Protein AF-A0A269TJ84-F1 (afdb_monomer)

pLDDT: mean 81.96, std 13.12, range [39.75, 96.56]

Nearest PDB structures (foldseek):
  8gqr-assembly1_A  TM=4.217E-01  e=1.498E+00  Duganella sp. ZLP-XI
  1f38-assembly1_A  TM=3.935E-01  e=2.055E+00  Methanothermobacter thermautotrophicus
  8gqr-assembly2_B  TM=4.357E-01  e=3.002E+00  Duganella sp. ZLP-XI
  8umr-assembly1_B  TM=4.639E-01  e=4.674E+00  synthetic construct

Structure (mmCIF, N/CA/C/O backbone):
data_AF-A0A269TJ84-F1
#
_entry.id   AF-A0A269TJ84-F1
#
loop_
_atom_site.group_PDB
_atom_site.id
_atom_site.type_symbol
_atom_site.label_atom_id
_atom_site.label_alt_id
_atom_site.label_comp_id
_atom_site.label_asym_id
_atom_site.label_entity_id
_atom_site.label_seq_id
_atom_site.pdbx_PDB_ins_code
_atom_site.Cartn_x
_atom_site.Cartn_y
_atom_site.Cartn_z
_atom_site.occupancy
_atom_site.B_iso_or_equiv
_atom_site.auth_seq_id
_atom_site.auth_comp_id
_atom_site.auth_asym_id
_atom_site.auth_atom_id
_atom_site.pdbx_PDB_model_num
ATOM 1 N N . MET A 1 1 ? -9.524 -5.076 -28.873 1.00 66.25 1 MET A N 1
ATOM 2 C CA . MET A 1 1 ? -8.870 -5.842 -27.785 1.00 66.25 1 MET A CA 1
ATOM 3 C C . MET A 1 1 ? -8.400 -4.887 -26.704 1.00 66.25 1 MET A C 1
ATOM 5 O O . MET A 1 1 ? -7.790 -3.879 -27.035 1.00 66.25 1 MET A O 1
ATOM 9 N N . GLN A 1 2 ? -8.659 -5.193 -25.434 1.00 81.56 2 GLN A N 1
ATOM 10 C CA . GLN A 1 2 ? -8.126 -4.417 -24.313 1.00 81.56 2 GLN A CA 1
ATOM 11 C C . GLN A 1 2 ? -6.775 -5.020 -23.906 1.00 81.56 2 GLN A C 1
ATOM 13 O O . GLN A 1 2 ? -6.696 -6.212 -23.607 1.00 81.56 2 GLN A O 1
ATOM 18 N N . LYS A 1 3 ? -5.694 -4.233 -23.970 1.00 90.25 3 LYS A N 1
ATOM 19 C CA . LYS A 1 3 ? -4.351 -4.732 -23.646 1.00 90.25 3 LYS A CA 1
ATOM 20 C C . LYS A 1 3 ? -4.229 -4.959 -22.141 1.00 90.25 3 LYS A C 1
ATOM 22 O O . LYS A 1 3 ? -4.554 -4.080 -21.343 1.00 90.25 3 LYS A O 1
ATOM 27 N N . LYS A 1 4 ? -3.734 -6.135 -21.766 1.00 93.06 4 LYS A N 1
ATOM 28 C CA . LYS A 1 4 ? -3.309 -6.435 -20.399 1.00 93.06 4 LYS A CA 1
ATOM 29 C C . LYS A 1 4 ? -1.880 -5.937 -20.203 1.00 93.06 4 LYS A C 1
ATOM 31 O O . LYS A 1 4 ? -1.056 -6.109 -21.099 1.00 93.06 4 LYS A O 1
ATOM 36 N N . PHE A 1 5 ? -1.591 -5.316 -19.068 1.00 94.69 5 PHE A N 1
ATOM 37 C CA . PHE A 1 5 ? -0.283 -4.736 -18.787 1.00 94.69 5 PHE A CA 1
ATOM 38 C C . PHE A 1 5 ? 0.139 -4.940 -17.335 1.00 94.69 5 PHE A C 1
ATOM 40 O O . PHE A 1 5 ? -0.681 -5.078 -16.427 1.00 94.69 5 PHE A O 1
ATOM 47 N N . LEU A 1 6 ? 1.449 -4.892 -17.131 1.00 93.38 6 LEU A N 1
ATOM 48 C CA . LEU A 1 6 ? 2.102 -4.840 -15.835 1.00 93.38 6 LEU A CA 1
ATOM 49 C C . LEU A 1 6 ? 3.241 -3.829 -15.958 1.00 93.38 6 LEU A C 1
ATOM 51 O O . LEU A 1 6 ? 4.168 -4.040 -16.735 1.00 93.38 6 LEU A O 1
ATOM 55 N N . ILE A 1 7 ? 3.135 -2.714 -15.243 1.00 94.00 7 ILE A N 1
ATOM 56 C CA . ILE A 1 7 ? 4.096 -1.611 -15.310 1.00 94.00 7 ILE A CA 1
ATOM 57 C C . ILE A 1 7 ? 4.604 -1.260 -13.915 1.00 94.00 7 ILE A C 1
ATOM 59 O O . ILE A 1 7 ? 3.950 -1.526 -12.906 1.00 94.00 7 ILE A O 1
ATOM 63 N N . ILE A 1 8 ? 5.782 -0.650 -13.869 1.00 93.50 8 ILE A N 1
ATOM 64 C CA . ILE A 1 8 ? 6.413 -0.176 -12.640 1.00 93.50 8 ILE A CA 1
ATOM 65 C C . ILE A 1 8 ? 6.163 1.321 -12.537 1.00 93.50 8 ILE A C 1
ATOM 67 O O . ILE A 1 8 ? 6.404 2.057 -13.490 1.00 93.50 8 ILE A O 1
ATOM 71 N N . GLY A 1 9 ? 5.696 1.768 -11.377 1.00 92.75 9 GLY A N 1
ATOM 72 C CA . GLY A 1 9 ? 5.478 3.182 -11.100 1.00 92.75 9 GLY A CA 1
ATOM 73 C C . GLY A 1 9 ? 5.911 3.554 -9.691 1.00 92.75 9 GLY A C 1
ATOM 74 O O . GLY A 1 9 ? 6.073 2.699 -8.818 1.00 92.75 9 GLY A O 1
ATOM 75 N N . ASN A 1 10 ? 6.079 4.852 -9.458 1.00 92.19 10 ASN A N 1
ATOM 76 C CA . ASN A 1 10 ? 6.257 5.381 -8.111 1.00 92.19 10 ASN A CA 1
ATOM 77 C C . ASN A 1 10 ? 4.956 5.178 -7.313 1.00 92.19 10 ASN A C 1
ATOM 79 O O . ASN A 1 10 ? 3.875 5.502 -7.801 1.00 92.19 10 ASN A O 1
ATOM 83 N N . LYS A 1 11 ? 5.041 4.676 -6.078 1.00 90.62 11 LYS A N 1
ATOM 84 C CA . LYS A 1 11 ? 3.886 4.488 -5.183 1.00 90.62 11 LYS A CA 1
ATOM 85 C C . LYS A 1 11 ? 3.124 5.786 -4.936 1.00 90.62 11 LYS A C 1
ATOM 87 O O . LYS A 1 11 ? 1.905 5.763 -4.818 1.00 90.62 11 LYS A O 1
ATOM 92 N N . ASN A 1 12 ? 3.814 6.923 -4.933 1.00 91.50 12 ASN A N 1
ATOM 93 C CA . ASN A 1 12 ? 3.172 8.223 -4.758 1.00 91.50 12 ASN A CA 1
ATOM 94 C C . ASN A 1 12 ? 2.219 8.570 -5.914 1.00 91.50 12 ASN A C 1
ATOM 96 O O . ASN A 1 12 ? 1.345 9.407 -5.737 1.00 91.50 12 ASN A O 1
ATOM 100 N N . ALA A 1 13 ? 2.326 7.900 -7.067 1.00 92.81 13 ALA A N 1
ATOM 101 C CA . ALA A 1 13 ? 1.426 8.120 -8.193 1.00 92.81 13 ALA A CA 1
ATOM 102 C C . ALA A 1 13 ? -0.018 7.668 -7.917 1.00 92.81 13 ALA A C 1
ATOM 104 O O . ALA A 1 13 ? -0.912 8.065 -8.656 1.00 92.81 13 ALA A O 1
ATOM 105 N N . ILE A 1 14 ? -0.269 6.866 -6.871 1.00 92.31 14 ILE A N 1
ATOM 106 C CA . ILE A 1 14 ? -1.618 6.399 -6.500 1.00 92.31 14 ILE A CA 1
ATOM 107 C C . ILE A 1 14 ? -2.560 7.572 -6.204 1.00 92.31 14 ILE A C 1
ATOM 109 O O . ILE A 1 14 ? -3.744 7.495 -6.522 1.00 92.31 14 ILE A O 1
ATOM 113 N N . SER A 1 15 ? -2.047 8.641 -5.590 1.00 92.19 15 SER A N 1
ATOM 114 C CA . SER A 1 15 ? -2.842 9.808 -5.192 1.00 92.19 15 SER A CA 1
ATOM 115 C C . SER A 1 15 ? -3.001 10.846 -6.301 1.00 92.19 15 SER A C 1
ATOM 117 O O . SER A 1 15 ? -3.726 11.823 -6.118 1.00 92.19 15 SER A O 1
ATOM 119 N N . TYR A 1 16 ? -2.340 10.663 -7.447 1.00 95.44 16 TYR A N 1
ATOM 120 C CA . TYR A 1 16 ? -2.444 11.603 -8.559 1.00 95.44 16 TYR A CA 1
ATOM 121 C C . TYR A 1 16 ? -3.823 11.506 -9.194 1.00 95.44 16 TYR A C 1
ATOM 123 O O . TYR A 1 16 ? -4.396 10.421 -9.283 1.00 95.44 16 TYR A O 1
ATOM 131 N N . LYS A 1 17 ? -4.359 12.640 -9.646 1.00 95.00 17 LYS A N 1
ATOM 132 C CA . LYS A 1 17 ? -5.741 12.752 -10.124 1.00 95.00 17 LYS A CA 1
ATOM 133 C C . LYS A 1 17 ? -6.040 11.759 -11.248 1.00 95.00 17 LYS A C 1
ATOM 135 O O . LYS A 1 17 ? -7.089 11.117 -11.243 1.00 95.00 17 LYS A O 1
ATOM 140 N N . GLU A 1 18 ? -5.110 11.608 -12.180 1.00 94.38 18 GLU A N 1
ATOM 141 C CA . GLU A 1 18 ? -5.222 10.764 -13.366 1.00 94.38 18 GLU A CA 1
ATOM 142 C C . GLU A 1 18 ? -5.212 9.283 -12.975 1.00 94.38 18 GLU A C 1
ATOM 144 O O . GLU A 1 18 ? -6.138 8.539 -13.296 1.00 94.38 18 GLU A O 1
ATOM 149 N N . THR A 1 19 ? -4.206 8.862 -12.208 1.00 92.94 19 THR A N 1
ATOM 150 C CA . THR A 1 19 ? -4.061 7.477 -11.744 1.00 92.94 19 THR A CA 1
ATOM 151 C C . THR A 1 19 ? -5.197 7.076 -10.808 1.00 92.94 19 THR A C 1
ATOM 153 O O . THR A 1 19 ? -5.780 6.003 -10.960 1.00 92.94 19 THR A O 1
ATOM 156 N N . PHE A 1 20 ? -5.548 7.940 -9.855 1.00 94.38 20 PHE A N 1
ATOM 157 C CA . PHE A 1 20 ? -6.616 7.688 -8.896 1.00 94.38 20 PHE A CA 1
ATOM 158 C C . PHE A 1 20 ? -7.966 7.526 -9.596 1.00 94.38 20 PHE A C 1
ATOM 160 O O . PHE A 1 20 ? -8.720 6.616 -9.255 1.00 94.38 20 PHE A O 1
ATOM 167 N N . SER A 1 21 ? -8.255 8.349 -10.613 1.00 96.56 21 SER A N 1
ATOM 168 C CA . SER A 1 21 ? -9.480 8.215 -11.414 1.00 96.56 21 SER A CA 1
ATOM 169 C C . SER A 1 21 ? -9.550 6.846 -12.095 1.00 96.56 21 SER A C 1
ATOM 171 O O . SER A 1 21 ? -10.578 6.177 -12.023 1.00 96.56 21 SER A O 1
ATOM 173 N N . LEU A 1 22 ? -8.437 6.359 -12.653 1.00 94.88 22 LEU A N 1
ATOM 174 C CA . LEU A 1 22 ? -8.371 5.026 -13.261 1.00 94.88 22 LEU A CA 1
ATOM 175 C C . LEU A 1 22 ? -8.559 3.889 -12.243 1.00 94.88 22 LEU A C 1
ATOM 177 O O . LEU A 1 22 ? -9.205 2.885 -12.555 1.00 94.88 22 LEU A O 1
ATOM 181 N N . ILE A 1 23 ? -8.019 4.033 -11.029 1.00 93.19 23 ILE A N 1
ATOM 182 C CA . ILE A 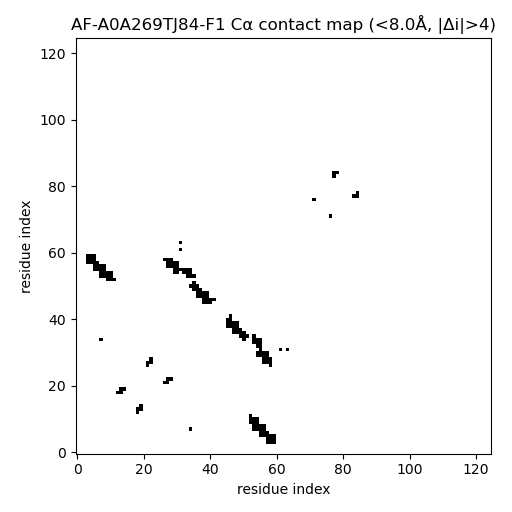1 23 ? -8.213 3.063 -9.939 1.00 93.19 23 ILE A CA 1
ATOM 183 C C . ILE A 1 23 ? -9.680 3.053 -9.495 1.00 93.19 23 ILE A C 1
ATOM 185 O O . ILE A 1 23 ? -10.285 1.987 -9.369 1.00 93.19 23 ILE A O 1
ATOM 189 N N . LYS A 1 24 ? -10.271 4.238 -9.309 1.00 92.56 24 LYS A N 1
ATOM 190 C CA . LYS A 1 24 ? -11.677 4.425 -8.927 1.00 92.56 24 LYS A CA 1
ATOM 191 C C . LYS A 1 24 ? -12.628 3.813 -9.955 1.00 92.56 24 LYS A C 1
ATOM 193 O O . LYS A 1 24 ? -13.584 3.138 -9.586 1.00 92.56 24 LYS A O 1
ATOM 198 N N . GLU A 1 25 ? -12.329 3.995 -11.237 1.00 95.06 25 GLU A N 1
ATOM 199 C CA . GLU A 1 25 ? -13.061 3.399 -12.360 1.00 95.06 25 GLU A CA 1
ATOM 200 C C . GLU A 1 25 ? -12.747 1.909 -12.571 1.00 95.06 25 GLU A C 1
ATOM 202 O O . GLU A 1 25 ? -13.212 1.315 -13.542 1.00 95.06 25 GLU A O 1
ATOM 207 N N . LYS A 1 26 ? -11.971 1.282 -11.673 1.00 92.12 26 LYS A N 1
ATOM 208 C CA . LYS A 1 26 ? -11.602 -0.141 -11.717 1.00 92.12 26 LYS A CA 1
ATOM 209 C C . LYS A 1 26 ? -10.853 -0.547 -12.993 1.00 92.12 26 LYS A C 1
ATOM 211 O O . LYS A 1 26 ? -10.857 -1.724 -13.343 1.00 92.12 26 LYS A O 1
ATOM 216 N N . LYS A 1 27 ? -10.189 0.398 -13.665 1.00 92.31 27 LYS A N 1
ATOM 217 C CA . LYS A 1 27 ? -9.408 0.160 -14.892 1.00 92.31 27 LYS A CA 1
ATOM 218 C C . LYS A 1 27 ? -7.991 -0.326 -14.597 1.00 92.31 27 LYS A C 1
ATOM 220 O O . LYS A 1 27 ? -7.425 -1.057 -15.405 1.00 92.31 27 LYS A O 1
ATOM 225 N N . ILE A 1 28 ? -7.424 0.092 -13.464 1.00 93.38 28 ILE A N 1
ATOM 226 C CA . ILE A 1 28 ? -6.070 -0.266 -13.018 1.00 93.38 28 ILE A CA 1
ATOM 227 C C . ILE A 1 28 ? -6.065 -0.516 -11.504 1.00 93.38 28 ILE A C 1
ATOM 229 O O . ILE A 1 28 ? -6.925 -0.013 -10.783 1.00 93.38 28 ILE A O 1
ATOM 233 N N . TRP A 1 29 ? -5.089 -1.265 -11.003 1.00 92.62 29 TRP A N 1
ATOM 234 C CA . TRP A 1 29 ? -4.870 -1.487 -9.574 1.00 92.62 29 TRP A CA 1
ATOM 235 C C . TRP A 1 29 ? -3.402 -1.762 -9.266 1.00 92.62 29 TRP A C 1
ATOM 237 O O . TRP A 1 29 ? -2.570 -1.969 -10.152 1.00 92.62 29 TRP A O 1
ATOM 247 N N . LEU A 1 30 ? -3.091 -1.760 -7.972 1.00 91.94 30 LEU A N 1
ATOM 248 C CA . LEU A 1 30 ? -1.779 -2.129 -7.469 1.00 91.94 30 LEU A CA 1
ATOM 249 C C . LEU A 1 30 ? -1.569 -3.639 -7.564 1.00 91.94 30 LEU A C 1
ATOM 251 O O . LEU A 1 30 ? -2.477 -4.438 -7.302 1.00 91.94 30 LEU A O 1
ATOM 255 N N . GLY A 1 31 ? -0.352 -4.030 -7.926 1.00 89.69 31 GLY A N 1
ATOM 256 C CA . GLY A 1 31 ? 0.058 -5.424 -7.860 1.00 89.69 31 GLY A CA 1
ATOM 257 C C . GLY A 1 31 ? 0.189 -5.906 -6.415 1.00 89.69 31 GLY A C 1
ATOM 258 O O . GLY A 1 31 ? 0.339 -5.125 -5.478 1.00 89.69 31 GLY A O 1
ATOM 259 N N . ARG A 1 32 ? 0.147 -7.230 -6.243 1.00 85.31 32 ARG A N 1
ATOM 260 C CA . ARG A 1 32 ? 0.235 -7.888 -4.929 1.00 85.31 32 ARG A CA 1
ATOM 261 C C . ARG A 1 32 ? 1.554 -7.609 -4.203 1.00 85.31 32 ARG A C 1
ATOM 263 O O . ARG A 1 32 ? 1.596 -7.586 -2.977 1.00 85.31 32 ARG A O 1
ATOM 270 N N . THR A 1 33 ? 2.639 -7.458 -4.953 1.00 85.69 33 THR A N 1
ATOM 271 C CA . THR A 1 33 ? 3.989 -7.250 -4.423 1.00 85.69 33 THR A CA 1
ATOM 272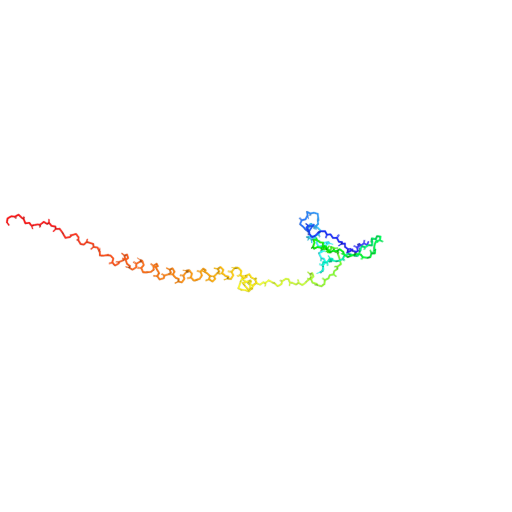 C C . THR A 1 33 ? 4.561 -5.918 -4.902 1.00 85.69 33 THR A C 1
ATOM 274 O O . THR A 1 33 ? 3.976 -5.231 -5.735 1.00 85.69 33 THR A O 1
ATOM 277 N N . ASN A 1 34 ? 5.717 -5.540 -4.365 1.00 85.81 34 ASN A N 1
ATOM 278 C CA . ASN A 1 34 ? 6.495 -4.412 -4.868 1.00 85.81 34 ASN A CA 1
ATOM 279 C C . ASN A 1 34 ? 7.730 -4.934 -5.593 1.00 85.81 34 ASN A C 1
ATOM 281 O O . ASN A 1 34 ? 8.283 -5.968 -5.204 1.00 85.81 34 ASN A O 1
ATOM 285 N N . VAL A 1 35 ? 8.192 -4.191 -6.595 1.00 85.38 35 VAL A N 1
ATOM 286 C CA . VAL A 1 35 ? 9.507 -4.440 -7.186 1.00 85.38 35 VAL A CA 1
ATOM 287 C C . VAL A 1 35 ? 10.554 -4.004 -6.183 1.00 85.38 35 VAL A C 1
ATOM 289 O O . VAL A 1 35 ? 10.539 -2.861 -5.740 1.00 85.38 35 VAL A O 1
ATOM 292 N N . LYS A 1 36 ? 11.424 -4.928 -5.779 1.00 82.56 36 LYS A N 1
ATOM 293 C CA . LYS A 1 36 ? 12.423 -4.654 -4.742 1.00 82.56 36 LYS A CA 1
ATOM 294 C C . LYS A 1 36 ? 13.824 -4.499 -5.294 1.00 82.56 36 LYS A C 1
ATOM 296 O O . LYS A 1 36 ? 14.569 -3.704 -4.747 1.00 82.56 36 LYS A O 1
ATOM 301 N N . ILE A 1 37 ? 14.183 -5.260 -6.324 1.00 87.06 37 ILE A N 1
ATOM 302 C CA . ILE A 1 37 ? 15.561 -5.380 -6.794 1.00 87.06 37 ILE A CA 1
ATOM 303 C C . ILE A 1 37 ? 15.566 -5.297 -8.317 1.00 87.06 37 ILE A C 1
ATOM 305 O O . ILE A 1 37 ? 14.826 -6.022 -8.978 1.00 87.06 37 ILE A O 1
ATOM 309 N N . PHE A 1 38 ? 16.414 -4.429 -8.854 1.00 88.06 38 PHE A N 1
ATOM 310 C CA . PHE A 1 38 ? 16.688 -4.305 -10.278 1.00 88.06 38 PHE A CA 1
ATOM 311 C C . PHE A 1 38 ? 18.134 -4.690 -10.524 1.00 88.06 38 PHE A C 1
ATOM 313 O O . PHE A 1 38 ? 19.034 -4.215 -9.828 1.00 88.06 38 PHE A O 1
ATOM 320 N N . LYS A 1 39 ? 18.339 -5.545 -11.520 1.00 89.50 39 LYS A N 1
ATOM 321 C CA . LYS A 1 39 ? 19.662 -5.914 -12.001 1.00 89.50 39 LYS A CA 1
ATOM 322 C C . LYS A 1 39 ? 20.104 -4.886 -13.040 1.00 89.50 39 LYS A C 1
ATOM 324 O O . LYS A 1 39 ? 19.385 -4.651 -14.008 1.00 89.50 39 LYS A O 1
ATOM 329 N N . THR A 1 40 ? 21.254 -4.267 -12.818 1.00 85.81 40 THR A N 1
ATOM 330 C CA . THR A 1 40 ? 21.889 -3.325 -13.745 1.00 85.81 40 THR A CA 1
ATOM 331 C C . THR A 1 40 ? 23.250 -3.872 -14.158 1.00 85.81 40 THR A C 1
ATOM 333 O O . THR A 1 40 ? 23.946 -4.463 -13.333 1.00 85.81 40 THR A O 1
ATOM 336 N N . PHE A 1 41 ? 23.624 -3.682 -15.421 1.00 87.56 41 PHE A N 1
ATOM 337 C CA . PHE A 1 41 ? 24.921 -4.094 -15.951 1.00 87.56 41 PHE A CA 1
ATOM 338 C C . PHE A 1 41 ? 25.786 -2.849 -16.142 1.00 87.56 41 PHE A C 1
ATOM 340 O O . PHE A 1 41 ? 25.434 -1.987 -16.944 1.00 87.56 41 PHE A O 1
ATOM 347 N N . ASP A 1 42 ? 26.885 -2.765 -15.397 1.00 82.56 42 ASP A N 1
ATOM 348 C CA . ASP A 1 42 ? 27.911 -1.734 -15.569 1.00 82.56 42 ASP A CA 1
ATOM 349 C C . ASP A 1 42 ? 29.156 -2.360 -16.229 1.00 82.56 42 ASP A C 1
ATOM 351 O O . ASP A 1 42 ? 29.267 -3.583 -16.345 1.00 82.56 42 ASP A O 1
ATOM 355 N N . HIS A 1 43 ? 30.141 -1.536 -16.606 1.00 81.50 43 HIS A N 1
ATOM 356 C CA . HIS A 1 43 ? 31.434 -2.005 -17.133 1.00 81.50 43 HIS A CA 1
ATOM 357 C C . HIS A 1 43 ? 32.210 -2.921 -16.158 1.00 81.50 43 HIS A C 1
ATOM 359 O O . HIS A 1 43 ? 33.080 -3.672 -16.583 1.00 81.50 43 HIS A O 1
ATOM 365 N N . GLU A 1 44 ? 31.875 -2.883 -14.865 1.00 78.88 44 GLU A N 1
ATOM 366 C CA . GLU A 1 44 ? 32.489 -3.666 -13.779 1.00 78.88 44 GLU A CA 1
ATOM 367 C C . GLU A 1 44 ? 31.719 -4.961 -13.448 1.00 78.88 44 GLU A 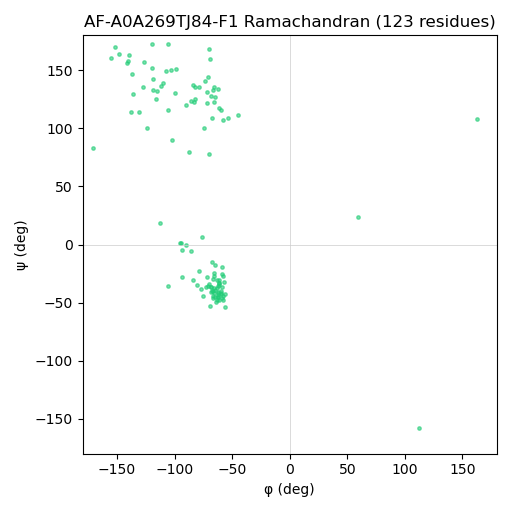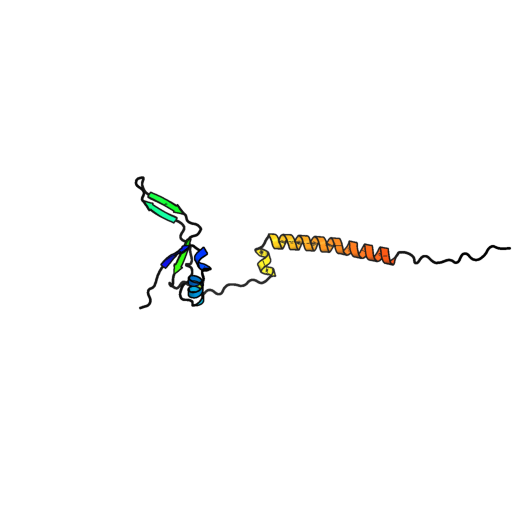C 1
ATOM 369 O O . GLU A 1 44 ? 32.097 -5.687 -12.530 1.00 78.88 44 GLU A O 1
ATOM 374 N N . GLY A 1 45 ? 30.625 -5.249 -14.162 1.00 83.94 45 GLY A N 1
ATOM 375 C CA . GLY A 1 45 ? 29.798 -6.437 -13.955 1.00 83.94 45 GLY A CA 1
ATOM 376 C C . GLY A 1 45 ? 28.396 -6.144 -13.414 1.00 83.94 45 GLY A C 1
ATOM 377 O O . GLY A 1 45 ? 27.827 -5.065 -13.599 1.00 83.94 45 GLY A O 1
ATOM 378 N N . GLU A 1 46 ? 27.796 -7.158 -12.788 1.00 88.25 46 GLU A N 1
ATOM 379 C CA . GLU A 1 46 ? 26.397 -7.130 -12.359 1.00 88.25 46 GLU A CA 1
ATOM 380 C C . GLU A 1 46 ? 26.228 -6.407 -11.017 1.00 88.25 46 GLU A C 1
ATOM 382 O O . GLU A 1 46 ? 26.819 -6.794 -10.009 1.00 88.25 46 GLU A O 1
ATOM 387 N N . LYS A 1 47 ? 25.363 -5.388 -10.978 1.00 88.50 47 LYS A N 1
ATOM 388 C CA . LYS A 1 47 ? 24.972 -4.696 -9.742 1.00 88.50 47 LYS A CA 1
ATOM 389 C C . LYS A 1 47 ? 23.473 -4.814 -9.500 1.00 88.50 47 LYS A C 1
ATOM 391 O O . LYS A 1 47 ? 22.668 -4.913 -10.427 1.00 88.50 47 LYS A O 1
ATOM 396 N N . PHE A 1 48 ? 23.091 -4.767 -8.228 1.00 88.44 48 PHE A N 1
ATOM 397 C CA . PHE A 1 48 ? 21.699 -4.820 -7.794 1.00 88.44 48 PHE A CA 1
ATOM 398 C C . PHE A 1 48 ? 21.317 -3.512 -7.105 1.00 88.44 48 PHE A C 1
ATOM 400 O O . PHE A 1 48 ? 21.957 -3.102 -6.138 1.00 88.44 48 PHE A O 1
ATOM 407 N N . LYS A 1 49 ? 20.251 -2.862 -7.579 1.00 87.75 49 LYS A N 1
ATOM 408 C CA . LYS A 1 49 ? 19.696 -1.644 -6.970 1.00 87.75 49 LYS A CA 1
ATOM 409 C C . LYS A 1 49 ? 18.329 -1.923 -6.373 1.00 87.75 49 LYS A C 1
ATOM 411 O O . LYS A 1 49 ? 17.502 -2.583 -7.002 1.00 87.75 49 LYS A O 1
ATOM 416 N N . GLN A 1 50 ? 18.093 -1.405 -5.169 1.00 86.62 50 GLN A N 1
ATOM 417 C CA . GLN A 1 50 ? 16.821 -1.557 -4.472 1.00 86.62 50 GLN A CA 1
ATOM 418 C C . GLN A 1 50 ? 16.052 -0.245 -4.402 1.00 86.62 50 GLN A C 1
ATOM 420 O O . GLN A 1 50 ? 16.629 0.801 -4.121 1.00 86.62 50 GLN A O 1
ATOM 425 N N . PHE A 1 51 ? 14.738 -0.310 -4.614 1.00 86.12 51 PHE A N 1
ATOM 426 C CA . PHE A 1 51 ? 13.866 0.862 -4.588 1.00 86.12 51 PHE A CA 1
ATOM 427 C C . PHE A 1 51 ? 12.653 0.585 -3.696 1.00 86.12 51 PHE A C 1
ATOM 429 O O . PHE A 1 51 ? 11.818 -0.263 -3.997 1.00 86.12 51 PHE A O 1
ATOM 436 N N . GLY A 1 52 ? 12.541 1.303 -2.575 1.00 85.69 52 GLY A N 1
ATOM 437 C CA . GLY A 1 52 ? 11.414 1.147 -1.643 1.00 85.69 52 GLY A CA 1
ATOM 438 C C . GLY A 1 52 ? 10.128 1.854 -2.094 1.00 85.69 52 GLY A C 1
ATOM 439 O O . GLY A 1 52 ? 9.022 1.482 -1.684 1.00 85.69 52 GLY A O 1
ATOM 440 N N . ASN A 1 53 ? 10.269 2.862 -2.957 1.00 89.38 53 ASN A N 1
ATOM 441 C CA . ASN A 1 53 ? 9.210 3.767 -3.405 1.00 89.38 53 ASN A CA 1
ATOM 442 C C . ASN A 1 53 ? 8.529 3.340 -4.716 1.00 89.38 53 ASN A C 1
ATOM 444 O O . ASN A 1 53 ? 7.637 4.044 -5.177 1.00 89.38 53 ASN A O 1
ATOM 448 N N . VAL A 1 54 ? 8.909 2.211 -5.314 1.00 91.81 54 VAL A N 1
ATOM 449 C CA . VAL A 1 54 ? 8.287 1.700 -6.545 1.00 91.81 54 VAL A CA 1
ATOM 450 C C . VAL A 1 54 ? 7.340 0.537 -6.260 1.00 91.81 54 VAL A C 1
ATOM 452 O O . VAL A 1 54 ? 7.511 -0.215 -5.298 1.00 91.81 54 VAL A O 1
ATOM 455 N N . GLY A 1 55 ? 6.315 0.403 -7.094 1.00 92.44 55 GLY A N 1
ATOM 456 C CA . GLY A 1 55 ? 5.299 -0.639 -7.002 1.00 92.44 55 GLY A CA 1
ATOM 457 C C . GLY A 1 55 ? 4.760 -1.026 -8.376 1.00 92.44 55 GLY A C 1
ATOM 458 O O . GLY A 1 55 ? 4.956 -0.314 -9.364 1.00 92.44 55 GLY A O 1
ATOM 459 N N . TRP A 1 56 ? 4.095 -2.177 -8.433 1.00 93.19 56 TRP A N 1
ATOM 460 C CA . TRP A 1 56 ? 3.422 -2.651 -9.639 1.00 93.19 56 TRP A CA 1
ATOM 461 C C . TRP A 1 56 ? 2.079 -1.944 -9.831 1.00 93.19 56 TRP A C 1
ATOM 463 O O . TRP A 1 56 ? 1.281 -1.874 -8.897 1.00 93.19 56 TRP A O 1
ATOM 473 N N . PHE A 1 57 ? 1.797 -1.521 -11.060 1.00 93.75 57 PHE A N 1
ATOM 474 C CA . PHE A 1 57 ? 0.477 -1.101 -11.522 1.00 93.75 57 PHE A CA 1
ATOM 475 C C . PHE A 1 57 ? 0.052 -2.019 -12.663 1.00 93.75 57 PHE A C 1
ATOM 477 O O . PHE A 1 57 ? 0.834 -2.322 -13.566 1.00 93.75 57 PHE A O 1
ATOM 484 N N . THR A 1 58 ? -1.178 -2.509 -12.617 1.00 93.69 58 THR A N 1
ATOM 485 C CA . THR A 1 58 ? -1.636 -3.536 -13.550 1.00 93.69 58 THR A CA 1
ATOM 486 C C . THR A 1 58 ? -3.148 -3.507 -13.711 1.00 93.69 58 THR A C 1
ATOM 488 O O . THR A 1 58 ? -3.863 -2.978 -12.866 1.00 93.69 58 THR A O 1
ATOM 491 N N . ASN A 1 59 ? -3.630 -4.091 -14.800 1.00 93.62 59 ASN A N 1
ATOM 492 C CA . ASN A 1 59 ? -5.027 -4.477 -14.991 1.00 93.62 59 ASN A CA 1
ATOM 493 C C . ASN A 1 59 ? -5.188 -6.013 -15.051 1.00 93.62 59 ASN A C 1
ATOM 495 O O . ASN A 1 59 ? -6.176 -6.527 -15.576 1.00 93.62 59 ASN A O 1
ATOM 499 N N . LEU A 1 60 ? -4.192 -6.759 -14.554 1.00 92.12 60 LEU A N 1
ATOM 500 C CA . LEU A 1 60 ? -4.225 -8.214 -14.421 1.00 92.12 60 LEU A CA 1
ATOM 501 C C . LEU A 1 60 ? -4.945 -8.616 -13.141 1.00 92.12 60 LEU A C 1
ATOM 503 O O . LEU A 1 60 ? -4.551 -8.207 -12.046 1.00 92.12 60 LEU A O 1
ATOM 507 N N . GLU A 1 61 ? -6.002 -9.413 -13.274 1.00 87.06 61 GLU A N 1
ATOM 508 C CA . GLU A 1 61 ? -6.805 -9.813 -12.122 1.00 87.06 61 GLU A CA 1
ATOM 509 C C . GLU A 1 61 ? -5.993 -10.693 -11.173 1.00 87.06 61 GLU A C 1
ATOM 511 O O . GLU A 1 61 ? -5.279 -11.605 -11.592 1.00 87.06 61 GLU A O 1
ATOM 516 N N . HIS A 1 62 ? -6.108 -10.415 -9.877 1.00 82.56 62 HIS A N 1
ATOM 517 C CA . HIS A 1 62 ? -5.505 -11.223 -8.824 1.00 82.56 62 HIS A CA 1
ATOM 518 C C . HIS A 1 62 ? -6.497 -11.414 -7.676 1.00 82.56 62 HIS A C 1
ATOM 520 O O . HIS A 1 62 ? -7.338 -10.555 -7.411 1.00 82.56 62 HIS A O 1
ATOM 526 N N . GLY A 1 63 ? -6.434 -12.574 -7.016 1.00 77.00 63 GLY A N 1
ATOM 527 C CA . GLY A 1 63 ? -7.463 -13.002 -6.059 1.00 77.00 63 GLY A CA 1
ATOM 528 C C . GLY A 1 63 ? -7.629 -12.073 -4.854 1.00 77.00 63 GLY A C 1
ATOM 529 O O . GLY A 1 63 ? -8.751 -11.833 -4.422 1.00 77.00 63 GLY A O 1
ATOM 530 N N . LEU A 1 64 ? -6.533 -11.476 -4.373 1.00 78.75 64 LEU A N 1
ATOM 531 C CA . LEU A 1 64 ? -6.532 -10.622 -3.180 1.00 78.75 64 LEU A CA 1
ATOM 532 C C . LEU A 1 64 ? -7.345 -9.331 -3.373 1.00 78.75 64 LEU A C 1
ATOM 534 O O . LEU A 1 64 ? -7.874 -8.784 -2.416 1.00 78.75 64 LEU A O 1
ATOM 538 N N . ARG A 1 65 ? -7.474 -8.837 -4.613 1.00 80.25 65 ARG A N 1
ATOM 539 C CA . ARG A 1 65 ? -8.288 -7.648 -4.928 1.00 80.25 65 ARG A CA 1
ATOM 540 C C . ARG A 1 65 ? -9.767 -7.847 -4.595 1.00 80.25 65 ARG A C 1
ATOM 542 O O . ARG A 1 65 ? -10.455 -6.887 -4.260 1.00 80.25 65 ARG A O 1
ATOM 549 N N . HIS A 1 66 ? -10.249 -9.074 -4.741 1.00 83.44 66 HIS A N 1
ATOM 550 C CA . HIS A 1 66 ? -11.649 -9.424 -4.521 1.00 83.44 66 HIS A CA 1
ATOM 551 C C . HIS A 1 66 ? -11.905 -9.913 -3.097 1.00 83.44 66 HIS A C 1
ATOM 553 O O . HIS A 1 66 ? -13.053 -10.161 -2.728 1.00 83.44 66 HIS A O 1
ATOM 559 N N . GLU A 1 67 ? -10.849 -10.051 -2.296 1.00 85.38 67 GLU A N 1
ATOM 560 C CA . GLU A 1 67 ? -10.972 -10.406 -0.897 1.00 85.38 67 GLU A CA 1
ATOM 561 C C . GLU A 1 67 ? -11.612 -9.242 -0.136 1.00 85.38 67 GLU A C 1
ATOM 563 O O . GLU A 1 67 ? -11.190 -8.086 -0.236 1.00 85.38 67 GLU A O 1
ATOM 568 N N . LYS A 1 68 ? -12.678 -9.539 0.611 1.00 85.62 68 LYS A N 1
ATOM 569 C CA . LYS A 1 68 ? -13.323 -8.535 1.455 1.00 85.62 68 LYS A CA 1
ATOM 570 C C . LYS A 1 68 ? -12.336 -8.111 2.535 1.00 85.62 68 LYS A C 1
ATOM 572 O O . LYS A 1 68 ? -11.827 -8.949 3.274 1.00 85.62 68 LYS A O 1
ATOM 577 N N . LEU A 1 69 ? -12.110 -6.806 2.654 1.00 83.44 69 LEU A N 1
ATOM 578 C CA . LEU A 1 69 ? -11.316 -6.255 3.745 1.00 83.44 69 LEU A CA 1
ATOM 579 C C . LEU A 1 69 ? -11.999 -6.591 5.073 1.00 83.44 69 LEU A C 1
A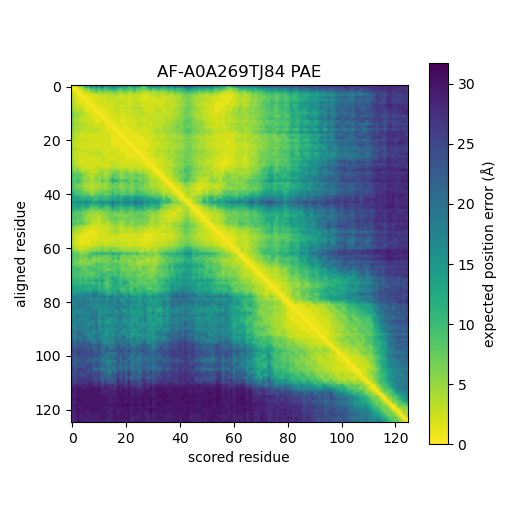TOM 581 O O . LEU A 1 69 ? -13.127 -6.158 5.320 1.00 83.44 69 LEU A O 1
ATOM 585 N N . LYS A 1 70 ? -11.316 -7.366 5.921 1.00 85.69 70 LYS A N 1
ATOM 586 C CA . LYS A 1 70 ? -11.766 -7.611 7.289 1.00 85.69 70 LYS A CA 1
ATOM 587 C C . LYS A 1 70 ? -11.655 -6.302 8.063 1.00 85.69 70 LYS A C 1
ATOM 589 O O . LYS A 1 70 ? -10.554 -5.837 8.350 1.00 85.69 70 LYS A O 1
ATOM 594 N N . LEU A 1 71 ? -12.802 -5.710 8.372 1.00 86.75 71 LEU A N 1
ATOM 595 C CA . LEU A 1 71 ? -12.882 -4.581 9.286 1.00 86.75 71 LEU A CA 1
ATOM 596 C C . LEU A 1 71 ? -12.884 -5.125 10.713 1.00 86.75 71 LEU A C 1
ATOM 598 O O . LEU A 1 71 ? -13.552 -6.118 10.996 1.00 86.75 71 LEU A O 1
ATOM 602 N N . LEU A 1 72 ? -12.103 -4.492 11.575 1.00 86.25 72 LEU A N 1
ATOM 603 C CA . LEU A 1 72 ? -12.006 -4.828 12.989 1.00 86.25 72 LEU A CA 1
ATOM 604 C C . LEU A 1 72 ? -12.874 -3.874 13.807 1.00 86.25 72 LEU A C 1
ATOM 606 O O . LEU A 1 72 ? -13.054 -2.713 13.419 1.00 86.25 72 LEU A O 1
ATOM 610 N N . THR A 1 73 ? -13.382 -4.348 14.944 1.00 87.38 73 THR A N 1
ATOM 611 C CA . THR A 1 73 ? -14.058 -3.473 15.909 1.00 87.38 73 THR A CA 1
ATOM 612 C C . THR A 1 73 ? -13.058 -2.537 16.594 1.00 87.38 73 THR A C 1
ATOM 614 O O . THR A 1 73 ? -11.837 -2.692 16.481 1.00 87.38 73 THR A O 1
ATOM 617 N N . MET A 1 74 ? -13.558 -1.530 17.315 1.00 82.06 74 MET A N 1
ATOM 618 C CA . MET A 1 74 ? -12.690 -0.605 18.052 1.00 82.06 74 MET A CA 1
ATOM 619 C C . MET A 1 74 ? -11.872 -1.325 19.127 1.00 82.06 74 MET A C 1
ATOM 621 O O . MET A 1 74 ? -10.703 -0.999 19.328 1.00 82.06 74 MET A O 1
ATOM 625 N N . GLU A 1 75 ? -12.459 -2.336 19.763 1.00 82.19 75 GLU A N 1
ATOM 626 C CA . GLU A 1 75 ? -11.815 -3.171 20.774 1.00 82.19 75 GLU A CA 1
ATOM 627 C C . GLU A 1 75 ? -10.681 -4.004 20.164 1.00 82.19 75 GLU A C 1
ATOM 629 O O . GLU A 1 75 ? -9.595 -4.096 20.733 1.00 82.19 75 GLU A O 1
ATOM 634 N N . GLU A 1 76 ? -10.897 -4.567 18.975 1.00 82.75 76 GLU A N 1
ATOM 635 C CA . GLU A 1 76 ? -9.890 -5.349 18.251 1.00 82.75 76 GLU A CA 1
ATOM 636 C C . GLU A 1 76 ? -8.759 -4.467 17.691 1.00 82.75 76 GLU A C 1
ATOM 638 O O . GLU A 1 76 ? -7.593 -4.869 17.698 1.00 82.75 76 GLU A O 1
ATOM 643 N N . ASN A 1 77 ? -9.069 -3.241 17.253 1.00 83.12 77 ASN A N 1
ATOM 644 C CA . ASN A 1 77 ? -8.075 -2.285 16.750 1.00 83.12 77 ASN A CA 1
ATOM 645 C C . ASN A 1 77 ? -7.036 -1.894 17.810 1.00 83.12 77 ASN A C 1
ATOM 647 O O . ASN A 1 77 ? -5.874 -1.645 17.474 1.00 83.12 77 ASN A O 1
ATOM 651 N N . LEU A 1 78 ? -7.417 -1.895 19.091 1.00 79.06 78 LEU A N 1
ATOM 652 C CA . LEU A 1 78 ? -6.501 -1.615 20.199 1.00 79.06 78 LEU A CA 1
ATOM 653 C C . LEU A 1 78 ? -5.323 -2.595 20.251 1.00 79.06 78 LEU A C 1
ATOM 655 O O . LEU A 1 78 ? -4.250 -2.227 20.716 1.00 79.06 78 LEU A O 1
ATOM 659 N N . ILE A 1 79 ? -5.462 -3.811 19.716 1.00 76.94 79 ILE A N 1
ATOM 660 C CA . ILE A 1 79 ? -4.368 -4.793 19.683 1.00 76.94 79 ILE A CA 1
ATOM 661 C C . ILE A 1 79 ? -3.184 -4.284 18.837 1.00 76.94 79 ILE A C 1
ATOM 663 O O . ILE A 1 79 ? -2.027 -4.599 19.128 1.00 76.94 79 ILE A O 1
ATOM 667 N N . TYR A 1 80 ? -3.451 -3.468 17.814 1.00 76.44 80 TYR A N 1
ATOM 668 C CA . TYR A 1 80 ? -2.446 -3.039 16.842 1.00 76.44 80 TYR A CA 1
ATOM 669 C C . TYR A 1 80 ? -1.777 -1.703 17.195 1.00 76.44 80 TYR A C 1
ATOM 671 O O . TYR A 1 80 ? -0.607 -1.507 16.854 1.00 76.44 80 TYR A O 1
ATOM 679 N N . ASP A 1 81 ? -2.456 -0.805 17.920 1.00 82.06 81 ASP A N 1
ATOM 680 C CA . ASP A 1 81 ? -1.892 0.488 18.330 1.00 82.06 81 ASP A CA 1
ATOM 681 C C . ASP A 1 81 ? -1.444 0.493 19.800 1.00 82.06 81 ASP A C 1
ATOM 683 O O . ASP A 1 81 ? -2.157 0.889 20.727 1.00 82.06 81 ASP A O 1
ATOM 687 N N . LYS A 1 82 ? -0.178 0.116 20.009 1.00 82.06 82 LYS A N 1
ATOM 688 C CA . LYS A 1 82 ? 0.468 0.118 21.331 1.00 82.06 82 LYS A CA 1
ATOM 689 C C . LYS A 1 82 ? 0.474 1.497 22.006 1.00 82.06 82 LYS A C 1
ATOM 691 O O . LYS A 1 82 ? 0.533 1.560 23.235 1.00 82.06 82 LYS A O 1
ATOM 696 N N . ARG A 1 83 ? 0.454 2.596 21.241 1.00 83.00 83 ARG A N 1
ATOM 697 C CA . ARG A 1 83 ? 0.462 3.963 21.791 1.00 83.00 83 ARG A CA 1
ATOM 698 C C . ARG A 1 83 ? -0.911 4.309 22.345 1.00 83.00 83 ARG A C 1
ATOM 700 O O . ARG A 1 83 ? -0.997 4.807 23.465 1.00 83.00 83 ARG A O 1
ATOM 707 N N . LEU A 1 84 ? -1.961 3.981 21.595 1.00 81.00 84 LEU A N 1
ATOM 708 C CA . LEU A 1 84 ? -3.344 4.183 22.014 1.00 81.00 84 LEU A CA 1
ATOM 709 C C . LEU A 1 84 ? -3.666 3.362 23.271 1.00 81.00 84 LEU A C 1
ATOM 711 O O . LEU A 1 84 ? -4.198 3.901 24.238 1.00 81.00 84 LEU A O 1
ATOM 715 N N . VAL A 1 85 ? -3.232 2.096 23.317 1.00 83.25 85 VAL A N 1
ATOM 716 C CA . VAL A 1 85 ? -3.372 1.234 24.507 1.00 83.25 85 VAL A CA 1
ATOM 717 C C . VAL A 1 85 ? -2.689 1.838 25.729 1.00 83.25 85 VAL A C 1
ATOM 719 O O . VAL A 1 85 ? -3.254 1.841 26.823 1.00 83.25 85 VAL A O 1
ATOM 722 N N . LYS A 1 86 ? -1.468 2.358 25.561 1.00 86.50 86 LYS A N 1
ATOM 723 C CA . LYS A 1 86 ? -0.735 3.008 26.651 1.00 86.50 86 LYS A CA 1
ATOM 724 C C . LYS A 1 86 ? -1.477 4.250 27.154 1.00 86.50 86 LYS A C 1
ATOM 726 O O . LYS A 1 86 ? -1.636 4.401 28.361 1.00 86.50 86 LYS A O 1
ATOM 731 N N . ALA A 1 87 ? -1.972 5.090 26.246 1.00 86.56 87 ALA A N 1
ATOM 732 C CA . ALA A 1 87 ? -2.715 6.298 26.594 1.00 86.56 87 ALA A CA 1
ATOM 733 C C . ALA A 1 87 ? -4.016 5.990 27.356 1.00 86.56 87 ALA A C 1
ATOM 735 O O . ALA A 1 87 ? -4.306 6.647 28.353 1.00 86.56 87 ALA A O 1
ATOM 736 N N . ILE A 1 88 ? -4.763 4.962 26.938 1.00 86.38 88 ILE A N 1
ATOM 737 C CA . ILE A 1 88 ? -5.995 4.529 27.615 1.00 86.38 88 ILE A CA 1
ATOM 738 C C . ILE A 1 88 ? -5.692 4.048 29.035 1.00 86.38 88 ILE A C 1
ATOM 740 O O . ILE A 1 88 ? -6.313 4.525 29.980 1.00 86.38 88 ILE A O 1
ATOM 744 N N . ARG A 1 89 ? -4.677 3.192 29.215 1.00 86.25 89 ARG A N 1
ATOM 745 C CA . ARG A 1 89 ? -4.265 2.713 30.549 1.00 86.25 89 ARG A CA 1
ATOM 746 C C . ARG A 1 89 ? -3.846 3.854 31.475 1.00 86.25 89 ARG A C 1
ATOM 748 O O . ARG A 1 89 ? -4.163 3.848 32.663 1.00 86.25 89 ARG A O 1
ATOM 755 N N . GLU A 1 90 ? -3.126 4.841 30.946 1.00 90.44 90 GLU A N 1
ATOM 756 C CA . GLU A 1 90 ? -2.740 6.031 31.710 1.00 90.44 90 GLU A CA 1
ATOM 757 C C . GLU A 1 90 ? -3.954 6.899 32.073 1.00 90.44 90 GLU A C 1
ATOM 759 O O . GLU A 1 90 ? -4.030 7.395 33.198 1.00 90.44 90 GLU A O 1
ATOM 764 N N . ALA A 1 91 ? -4.919 7.057 31.164 1.00 87.81 91 ALA A N 1
ATOM 765 C CA . ALA A 1 91 ? -6.158 7.791 31.415 1.00 87.81 91 ALA A CA 1
ATOM 766 C C . ALA A 1 91 ? -7.057 7.090 32.450 1.00 87.81 91 ALA A C 1
ATOM 768 O O . ALA A 1 91 ? -7.619 7.754 33.325 1.00 87.81 91 ALA A O 1
ATOM 769 N N . GLU A 1 92 ? -7.148 5.759 32.405 1.00 89.25 92 GLU A N 1
ATOM 770 C CA . GLU A 1 92 ? -7.848 4.944 33.404 1.00 89.25 92 GLU A CA 1
ATOM 771 C C . GLU A 1 92 ? -7.212 5.093 34.787 1.00 89.25 92 GLU A C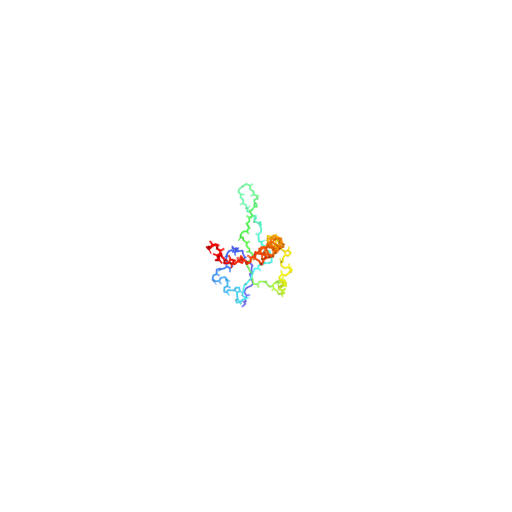 1
ATOM 773 O O . GLU A 1 92 ? -7.917 5.322 35.771 1.00 89.25 92 GLU A O 1
ATOM 778 N N . LYS A 1 93 ? -5.874 5.037 34.866 1.00 87.75 93 LYS A N 1
ATOM 779 C CA . LYS A 1 93 ? -5.138 5.224 36.122 1.00 87.75 93 LYS A CA 1
ATOM 780 C C . LYS A 1 93 ? -5.385 6.614 36.716 1.00 87.75 93 LYS A C 1
ATOM 782 O O . LYS A 1 93 ? -5.755 6.710 37.884 1.00 87.75 93 LYS A O 1
ATOM 787 N N . ARG A 1 94 ? -5.288 7.672 35.900 1.00 85.25 94 ARG A N 1
ATOM 788 C CA . ARG A 1 94 ? -5.606 9.049 36.324 1.00 85.25 94 ARG A CA 1
ATOM 789 C C . ARG A 1 94 ? -7.047 9.170 36.803 1.00 85.25 94 ARG A C 1
ATOM 791 O O . ARG A 1 94 ? -7.286 9.723 37.866 1.00 85.25 94 ARG A O 1
ATOM 798 N N . SER A 1 95 ? -8.005 8.606 36.069 1.00 83.44 95 SER A N 1
ATOM 799 C CA . SER A 1 95 ? -9.422 8.644 36.454 1.00 83.44 95 SER A CA 1
ATOM 800 C C . SER A 1 95 ? -9.681 7.918 37.778 1.00 83.44 95 SER A C 1
ATOM 802 O O . SER A 1 95 ? -10.484 8.382 38.585 1.00 83.44 95 SER A O 1
ATOM 804 N N . ARG A 1 96 ? -8.981 6.803 38.028 1.00 84.94 96 ARG A N 1
ATOM 805 C CA . ARG A 1 96 ? -9.085 6.022 39.268 1.00 84.94 96 ARG A CA 1
ATOM 806 C C . ARG A 1 96 ? -8.485 6.746 40.478 1.00 84.94 96 ARG A C 1
ATOM 808 O O . ARG A 1 96 ? -9.013 6.599 41.574 1.00 84.94 96 ARG A O 1
ATOM 815 N N . GLU A 1 97 ? -7.426 7.529 40.280 1.00 80.50 97 GLU A N 1
ATOM 816 C CA . GLU A 1 97 ? -6.773 8.337 41.324 1.00 80.50 97 GLU A CA 1
ATOM 817 C C . GLU A 1 97 ? -7.511 9.664 41.595 1.00 80.50 97 GLU A C 1
ATOM 819 O O . GLU A 1 97 ? -7.604 10.116 42.735 1.00 80.50 97 GLU A O 1
ATOM 824 N N . GLU A 1 98 ? -8.095 10.270 40.562 1.00 80.62 98 GLU A N 1
ATOM 825 C CA . GLU A 1 98 ? -8.809 11.549 40.631 1.00 80.62 98 GLU A CA 1
ATOM 826 C C . GLU A 1 98 ? -10.178 11.426 41.333 1.00 80.62 98 GLU A C 1
ATOM 828 O O . GLU A 1 98 ? -10.590 12.323 42.072 1.00 80.62 98 GLU A O 1
ATOM 833 N N . LYS A 1 99 ? -10.888 10.304 41.134 1.00 78.00 99 LYS A N 1
ATOM 834 C CA . LYS A 1 99 ? -12.228 10.049 41.700 1.00 78.00 99 LYS A CA 1
ATOM 835 C C . LYS A 1 99 ? -12.289 10.163 43.237 1.00 78.00 99 LYS A C 1
ATOM 837 O O . LYS A 1 99 ? -13.083 10.972 43.719 1.00 78.00 99 LYS A O 1
ATOM 842 N N . PRO A 1 100 ? -11.445 9.453 44.017 1.00 79.81 100 PRO A N 1
ATOM 843 C CA . PRO A 1 100 ? -11.448 9.570 45.477 1.00 79.81 100 PRO A CA 1
ATOM 844 C C . PRO A 1 100 ? -10.984 10.953 45.949 1.00 79.81 100 PRO A C 1
ATOM 846 O O . PRO A 1 100 ? -11.453 11.444 46.971 1.00 79.81 100 PRO A O 1
ATOM 849 N N . ARG A 1 101 ? -10.107 11.620 45.187 1.00 75.81 101 ARG A N 1
ATOM 850 C CA . ARG A 1 101 ? -9.620 12.967 45.508 1.00 75.81 101 ARG A CA 1
ATOM 851 C C . ARG A 1 101 ? -10.741 14.007 45.419 1.0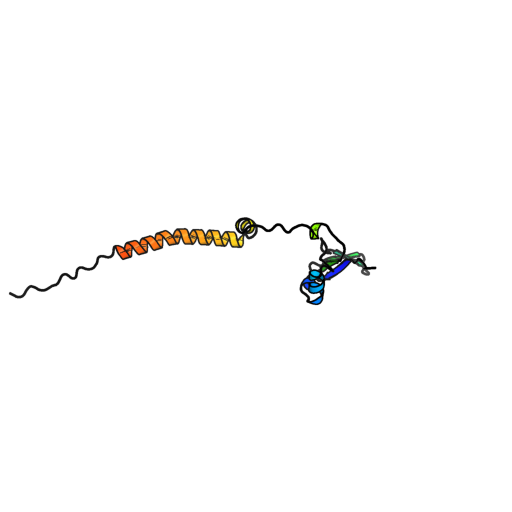0 75.81 101 ARG A C 1
ATOM 853 O O . ARG A 1 101 ? -10.912 14.802 46.337 1.00 75.81 101 ARG A O 1
ATOM 860 N N . ARG A 1 102 ? -11.557 13.941 44.361 1.00 76.62 102 ARG A N 1
ATOM 861 C CA . ARG A 1 102 ? -12.739 14.804 44.178 1.00 76.62 102 ARG A CA 1
ATOM 862 C C . ARG A 1 102 ? -13.848 14.511 45.188 1.00 76.62 102 ARG A C 1
ATOM 864 O O . ARG A 1 102 ? -14.519 15.437 45.636 1.00 76.62 102 ARG A O 1
ATOM 871 N N . GLU A 1 103 ? -14.047 13.248 45.559 1.00 79.56 103 GLU A N 1
ATOM 872 C CA . GLU A 1 103 ? -15.007 12.870 46.607 1.00 79.56 103 GLU A CA 1
ATOM 873 C C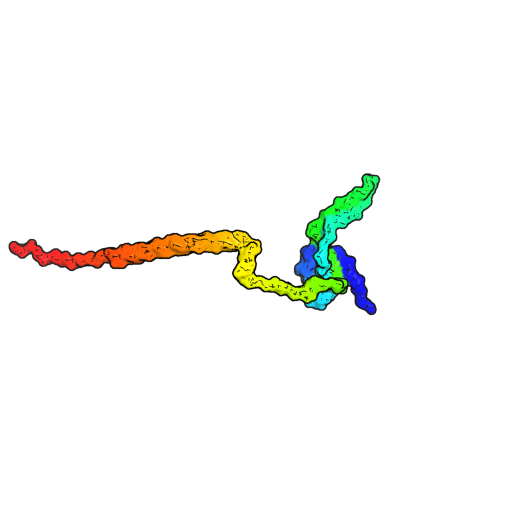 . GLU A 1 103 ? -14.567 13.349 47.998 1.00 79.56 103 GLU A C 1
ATOM 875 O O . GLU A 1 103 ? -15.392 13.871 48.747 1.00 79.56 103 GLU A O 1
ATOM 880 N N . ALA A 1 104 ? -13.275 13.253 48.328 1.00 78.69 104 ALA A N 1
ATOM 881 C CA . ALA A 1 104 ? -12.722 13.783 49.575 1.00 78.69 104 ALA A CA 1
ATOM 882 C C . ALA A 1 104 ? -12.814 15.321 49.648 1.00 78.69 104 ALA A C 1
ATOM 884 O O . ALA A 1 104 ? -13.150 15.887 50.691 1.00 78.69 104 ALA A O 1
ATOM 885 N N . GLU A 1 105 ? -12.580 16.015 48.531 1.00 78.81 105 GLU A N 1
ATOM 886 C CA . GLU A 1 105 ? -12.718 17.473 48.452 1.00 78.81 105 GLU A CA 1
ATOM 887 C C . GLU A 1 105 ? -14.183 17.926 48.583 1.00 78.81 105 GLU A C 1
ATOM 889 O O . GLU A 1 105 ? -14.468 18.922 49.250 1.00 78.81 105 GLU A O 1
ATOM 894 N N . LYS A 1 106 ? -15.136 17.165 48.025 1.00 80.81 106 LYS A N 1
ATOM 895 C CA . LYS A 1 106 ? -16.572 17.397 48.254 1.00 80.81 106 LYS A CA 1
ATOM 896 C C . LYS A 1 106 ? -16.970 17.192 49.715 1.00 80.81 106 LYS A C 1
ATOM 898 O O . LYS A 1 106 ? -17.579 18.094 50.282 1.00 80.81 106 LYS A O 1
ATOM 903 N N . ARG A 1 107 ? -16.571 16.074 50.339 1.00 74.50 107 ARG A N 1
ATOM 904 C CA . ARG A 1 107 ? -16.867 15.804 51.760 1.00 74.50 107 ARG A CA 1
ATOM 905 C C . ARG A 1 107 ? -16.320 16.898 52.673 1.00 74.50 107 ARG A C 1
ATOM 907 O O . ARG A 1 107 ? -17.065 17.463 53.457 1.00 74.50 107 ARG A O 1
ATOM 914 N N . SER A 1 108 ? -15.060 17.298 52.496 1.00 72.38 108 SER A N 1
ATOM 915 C CA . SER A 1 108 ? -14.461 18.372 53.309 1.00 72.38 108 SER A CA 1
ATOM 916 C C . SER A 1 108 ? -15.092 19.760 53.098 1.00 72.38 108 SER A C 1
ATOM 918 O O . SER A 1 108 ? -15.032 20.604 53.993 1.00 72.38 108 SER A O 1
ATOM 920 N N . ARG A 1 109 ? -15.711 20.024 51.937 1.00 70.50 109 ARG A N 1
ATOM 921 C CA . ARG A 1 109 ? -16.507 21.242 51.700 1.00 70.50 109 ARG A CA 1
ATOM 922 C C . ARG A 1 109 ? -17.885 21.188 52.351 1.00 70.50 109 ARG A C 1
ATOM 924 O O . ARG A 1 109 ? -18.337 22.221 52.836 1.00 70.50 109 ARG A O 1
ATOM 931 N N . GLU A 1 110 ? -18.537 20.031 52.340 1.00 68.94 110 GLU A N 1
ATOM 932 C CA . GLU A 1 110 ? -19.849 19.818 52.967 1.00 68.94 110 GLU A CA 1
ATOM 933 C C . GLU A 1 110 ? -19.754 19.793 54.502 1.00 68.94 110 GLU A C 1
ATOM 935 O O . GLU A 1 110 ? -20.681 20.217 55.184 1.00 68.94 110 GLU A O 1
ATOM 940 N N . GLU A 1 111 ? -18.605 19.385 55.042 1.00 64.69 111 GLU A N 1
ATOM 941 C CA . GLU A 1 111 ? -18.346 19.242 56.481 1.00 64.69 111 GLU A CA 1
ATOM 942 C C . GLU A 1 111 ? -17.783 20.522 57.136 1.00 64.69 111 GLU A C 1
ATOM 944 O O . GL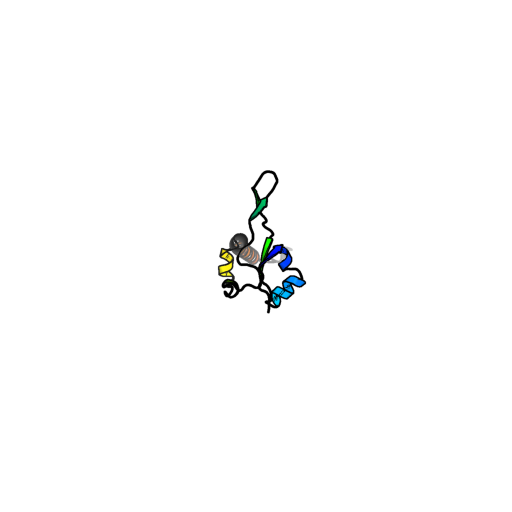U A 1 111 ? -17.567 20.571 58.348 1.00 64.69 111 GLU A O 1
ATOM 949 N N . LYS A 1 112 ? -17.574 21.604 56.364 1.00 59.59 112 LYS A N 1
ATOM 950 C CA . LYS A 1 112 ? -17.252 22.922 56.938 1.00 59.59 112 LYS A CA 1
ATOM 951 C C . LYS A 1 112 ? -18.457 23.433 57.744 1.00 59.59 112 LYS A C 1
ATOM 953 O O . LYS A 1 112 ? -19.520 23.631 57.151 1.00 59.59 112 LYS A O 1
ATOM 958 N N . PRO A 1 113 ? -18.312 23.736 59.050 1.00 57.41 113 PRO A N 1
ATOM 959 C CA . PRO A 1 113 ? -19.440 24.185 59.857 1.00 57.41 113 PRO A CA 1
ATOM 960 C C . PRO A 1 113 ? -19.989 25.503 59.300 1.00 57.41 113 PRO A C 1
ATOM 962 O O . PRO A 1 113 ? -19.213 26.433 59.039 1.00 57.41 113 PRO A O 1
ATOM 965 N N . ARG A 1 114 ? -21.319 25.626 59.160 1.00 53.16 114 ARG A N 1
ATOM 966 C CA . ARG A 1 114 ? -21.960 26.950 59.101 1.00 53.16 114 ARG A CA 1
ATOM 967 C C . ARG A 1 114 ? -21.568 27.646 60.396 1.00 53.16 114 ARG A C 1
ATOM 969 O O . ARG A 1 114 ? -22.040 27.248 61.451 1.00 53.16 114 ARG A O 1
ATOM 976 N N . ARG A 1 115 ? -20.670 28.632 60.322 1.00 53.41 115 ARG A N 1
ATOM 977 C CA . ARG A 1 115 ? -20.340 29.479 61.471 1.00 53.41 115 ARG A CA 1
ATOM 978 C C . ARG A 1 115 ? -21.653 30.052 61.992 1.00 53.41 115 ARG A C 1
ATOM 980 O O . ARG A 1 115 ? -22.280 30.858 61.306 1.00 53.41 115 ARG A O 1
ATOM 987 N N . GLU A 1 116 ? -22.086 29.571 63.149 1.00 50.94 116 GLU A N 1
ATOM 988 C CA . GLU A 1 116 ? -23.211 30.127 63.878 1.00 50.94 116 GLU A CA 1
ATOM 989 C C . GLU A 1 116 ? -22.863 31.581 64.181 1.00 50.94 116 GLU A C 1
ATOM 991 O O . GLU A 1 116 ? -21.880 31.881 64.859 1.00 50.94 116 GLU A O 1
ATOM 996 N N . ALA A 1 117 ? -23.634 32.500 63.607 1.00 51.75 117 ALA A N 1
ATOM 997 C CA . ALA A 1 117 ? -23.611 33.894 63.998 1.00 51.75 117 ALA A CA 1
ATOM 998 C C . ALA A 1 117 ? -24.248 33.994 65.392 1.00 51.75 117 ALA A C 1
ATOM 1000 O O . ALA A 1 117 ? -25.420 34.342 65.526 1.00 51.75 117 ALA A O 1
ATOM 1001 N N . THR A 1 118 ? -23.507 33.635 66.441 1.00 45.38 118 THR A N 1
ATOM 1002 C CA . THR A 1 118 ? -23.924 33.915 67.814 1.00 45.38 118 THR A CA 1
ATOM 1003 C C . THR A 1 118 ? -23.721 35.399 68.076 1.00 45.38 118 THR A C 1
ATOM 1005 O O . THR A 1 118 ? -22.613 35.885 68.292 1.00 45.38 118 THR A O 1
ATOM 1008 N N . ASN A 1 119 ? -24.841 36.099 67.978 1.00 50.38 119 ASN A N 1
ATOM 1009 C CA . ASN A 1 119 ? -25.086 37.485 68.324 1.00 50.38 119 ASN A CA 1
ATOM 1010 C C . ASN A 1 119 ? -24.468 37.851 69.691 1.00 50.38 119 ASN A C 1
ATOM 1012 O O . ASN A 1 119 ? -24.936 37.386 70.727 1.00 50.38 119 ASN A O 1
ATOM 1016 N N . THR A 1 120 ? -23.433 38.694 69.714 1.00 49.28 120 THR A N 1
ATOM 1017 C CA . THR A 1 120 ? -22.940 39.322 70.949 1.00 49.28 120 THR A CA 1
ATOM 1018 C C . THR A 1 120 ? -23.723 40.614 71.190 1.00 49.28 120 THR A C 1
ATOM 1020 O O . THR A 1 120 ? -23.254 41.705 70.884 1.00 49.28 120 THR A O 1
ATOM 1023 N N . ILE A 1 121 ? -24.939 40.492 71.730 1.00 53.09 121 ILE A N 1
ATOM 1024 C CA . ILE A 1 121 ? -25.623 41.588 72.429 1.00 53.09 121 ILE A CA 1
ATOM 1025 C C . ILE A 1 121 ? -25.962 41.081 73.822 1.00 53.09 121 ILE A C 1
ATOM 1027 O O . ILE A 1 121 ? -26.928 40.343 73.996 1.00 53.09 121 ILE A O 1
ATOM 1031 N N . SER A 1 122 ? -25.140 41.472 74.790 1.00 47.25 122 SER A N 1
ATOM 1032 C CA . SER A 1 122 ? -25.489 41.735 76.192 1.00 47.25 122 SER A CA 1
ATOM 1033 C C . SER A 1 122 ? -24.200 41.718 76.992 1.00 47.25 122 SER A C 1
ATOM 1035 O O . SER A 1 122 ? -23.619 40.650 77.145 1.00 47.25 122 SER A O 1
ATOM 1037 N N . GLN A 1 123 ? -23.759 42.899 77.431 1.00 42.81 123 GLN A N 1
ATOM 1038 C CA . GLN A 1 123 ? -23.296 43.217 78.791 1.00 42.81 123 GLN A CA 1
ATOM 1039 C C . GLN A 1 123 ? -23.115 44.744 78.862 1.00 42.81 123 GLN A C 1
ATOM 1041 O O . GLN A 1 123 ? -22.042 45.289 78.625 1.00 42.81 123 GLN A O 1
ATOM 1046 N N . VAL A 1 124 ? -24.234 45.429 79.107 1.00 43.50 124 VAL A N 1
ATOM 1047 C CA . VAL A 1 124 ? -24.296 46.742 79.759 1.00 43.50 124 VAL A CA 1
ATOM 1048 C C . VAL A 1 124 ? -25.293 46.559 80.902 1.00 43.50 124 VAL A C 1
ATOM 1050 O O . VAL A 1 124 ? -26.354 45.974 80.664 1.00 43.50 124 VAL A O 1
ATOM 1053 N N . TRP A 1 125 ? -24.918 47.090 82.069 1.00 39.75 125 TRP A N 1
ATOM 1054 C CA . TRP A 1 125 ? -25.438 46.895 83.433 1.00 39.75 125 TRP A CA 1
ATOM 1055 C C . TRP A 1 125 ? -24.783 45.761 84.217 1.00 39.75 125 TRP A C 1
ATOM 1057 O O . TRP A 1 125 ? -25.016 44.577 83.893 1.00 39.75 125 TRP A O 1
#

Organism: NCBI:txid33922

Solvent-accessible surface area (backbone atoms only — not comparable to full-atom values): 7902 Å² total; per-residue (Å²): 134,84,84,77,51,79,46,81,41,55,54,76,49,57,77,36,72,71,51,32,50,35,39,75,70,67,62,36,45,73,46,97,57,60,58,53,74,45,83,45,81,54,101,91,43,84,43,79,48,72,44,92,59,37,26,32,40,26,59,67,88,57,73,72,79,73,50,78,81,83,80,71,53,76,77,60,48,43,77,75,37,67,66,60,46,51,52,50,54,52,51,52,51,50,52,65,60,46,50,60,52,54,51,51,53,49,49,60,59,71,67,52,76,79,78,76,82,77,78,91,82,85,87,82,134

Mean predicted aligned error: 13.65 Å

Radius of gyration: 34.66 Å; Cα contacts (8 Å, |Δi|>4): 91; chains: 1; bounding box: 58×60×111 Å

Foldseek 3Di:
DDDWDKDKDFQVCCPPPVNVVCVVVLNKDWDPDADAWDWDQDPVGIDIDGDPGMTIMTSDDDDVVVDDPDDDDPVRVCVVDPPVVVVVVVVVVCVVVVVVVVVVVVVVVVPDDPPPPPDPDDDDD

Sequence (125 aa):
MQKKFLIIGNKNAISYKETFSLIKEKKIWLGRTNVKIFKTFDHEGEKFKQFGNVGWFTNLEHGLRHEKLKLLTMEENLIYDKRLVKAIREAEKRSREEKPRREAEKRSREEKPRREATNTISQVW

InterPro domains:
  IPR025247 Type II methyltransferase M.EcoRI-like [PF13651] (2-73)

Secondary structure (DSSP, 8-state):
-PPP-EEEEEGGGGGSHHHHHHHHTTS-EE-SS---EEEEEETTEEEEEE-SSEEEEE----GGGGSPP-PPPHHHHTTT-HHHHHHHHHHHHHHHHHHHHHHHHHHHHHTS-------------